Protein AF-A0A7J9F4J2-F1 (afdb_monomer)

Structure (mmCIF, N/CA/C/O backbone):
data_AF-A0A7J9F4J2-F1
#
_entry.id   AF-A0A7J9F4J2-F1
#
loop_
_atom_site.group_PDB
_atom_site.id
_atom_site.type_symbol
_atom_site.label_atom_id
_atom_site.label_alt_id
_atom_site.label_comp_id
_atom_site.label_asym_id
_atom_site.label_entity_id
_atom_site.label_seq_id
_atom_site.pdbx_PDB_ins_code
_atom_site.Cartn_x
_atom_site.Cartn_y
_atom_site.Cartn_z
_atom_site.occupancy
_atom_site.B_iso_or_equiv
_atom_site.auth_seq_id
_atom_site.auth_comp_id
_atom_site.auth_asym_id
_atom_site.auth_atom_id
_atom_site.pdbx_PDB_model_num
ATOM 1 N N . VAL A 1 1 ? 6.915 -13.832 1.283 1.00 66.94 1 VAL A N 1
ATOM 2 C CA . VAL A 1 1 ? 6.290 -12.509 1.520 1.00 66.94 1 VAL A CA 1
ATOM 3 C C . VAL A 1 1 ? 5.529 -12.583 2.839 1.00 66.94 1 VAL A C 1
ATOM 5 O O . VAL A 1 1 ? 4.769 -13.536 2.987 1.00 66.94 1 VAL A O 1
ATOM 8 N N . PRO A 1 2 ? 5.778 -11.688 3.812 1.00 86.31 2 PRO A N 1
ATOM 9 C CA . PRO A 1 2 ? 5.037 -11.633 5.077 1.00 86.31 2 PRO A CA 1
ATOM 10 C C . PRO A 1 2 ? 3.517 -11.558 4.871 1.00 86.31 2 PRO A C 1
ATOM 12 O O . PRO A 1 2 ? 3.051 -10.961 3.900 1.00 86.31 2 PRO A O 1
ATOM 15 N N . LYS A 1 3 ? 2.737 -12.142 5.791 1.00 90.81 3 LYS A N 1
ATOM 16 C CA . LYS A 1 3 ? 1.263 -12.185 5.710 1.00 90.81 3 LYS A CA 1
ATOM 17 C C . LYS A 1 3 ? 0.663 -10.780 5.616 1.00 90.81 3 LYS A C 1
ATOM 19 O O . LYS A 1 3 ? -0.276 -10.551 4.858 1.00 90.81 3 LYS A O 1
ATOM 24 N N . GLU A 1 4 ? 1.239 -9.845 6.358 1.00 92.00 4 GLU A N 1
ATOM 25 C CA . GLU A 1 4 ? 0.863 -8.436 6.379 1.00 92.00 4 GLU A CA 1
ATOM 26 C C . GLU A 1 4 ? 1.055 -7.773 5.015 1.00 92.00 4 GLU A C 1
ATOM 28 O O . GLU A 1 4 ? 0.213 -6.983 4.604 1.00 92.00 4 GLU A O 1
ATOM 33 N N . ASP A 1 5 ? 2.126 -8.110 4.293 1.00 94.12 5 ASP A N 1
ATOM 34 C CA . ASP A 1 5 ? 2.417 -7.505 2.992 1.00 94.12 5 ASP A CA 1
ATOM 35 C C . ASP A 1 5 ? 1.460 -8.032 1.914 1.00 94.12 5 ASP A C 1
ATOM 37 O O . ASP A 1 5 ? 0.993 -7.262 1.078 1.00 94.12 5 ASP A O 1
ATOM 41 N N . VAL A 1 6 ? 1.087 -9.318 1.974 1.00 95.31 6 VAL A N 1
ATOM 42 C CA . VAL A 1 6 ? 0.052 -9.893 1.093 1.00 95.31 6 VAL A CA 1
ATOM 43 C C . VAL A 1 6 ? -1.308 -9.231 1.339 1.00 95.31 6 VAL A C 1
ATOM 45 O O . VAL A 1 6 ? -1.994 -8.837 0.391 1.00 95.31 6 VAL A O 1
ATOM 48 N N . ALA A 1 7 ? -1.691 -9.067 2.609 1.00 95.75 7 ALA A N 1
ATOM 49 C CA . ALA A 1 7 ? -2.931 -8.388 2.979 1.00 95.75 7 ALA A CA 1
ATOM 50 C C . ALA A 1 7 ? -2.918 -6.909 2.560 1.00 95.75 7 ALA A C 1
ATOM 52 O O . ALA A 1 7 ? -3.911 -6.408 2.035 1.00 95.75 7 ALA A O 1
ATOM 53 N N . LEU A 1 8 ? -1.782 -6.224 2.727 1.00 95.88 8 LEU A N 1
ATOM 54 C CA . LEU A 1 8 ? -1.603 -4.828 2.335 1.00 95.88 8 LEU A CA 1
ATOM 55 C C . LEU A 1 8 ? -1.740 -4.644 0.820 1.00 95.88 8 LEU A C 1
ATOM 57 O O . LEU A 1 8 ? -2.469 -3.755 0.387 1.00 95.88 8 LEU A O 1
ATOM 61 N N . VAL A 1 9 ? -1.097 -5.492 0.010 1.00 96.00 9 VAL A N 1
ATOM 62 C CA . VAL A 1 9 ? -1.248 -5.456 -1.456 1.00 96.00 9 VAL A CA 1
ATOM 63 C C . VAL A 1 9 ? -2.706 -5.686 -1.854 1.00 96.00 9 VAL A C 1
ATOM 65 O O . VAL A 1 9 ? -3.229 -4.950 -2.687 1.00 96.00 9 VAL A O 1
ATOM 68 N N . SER A 1 1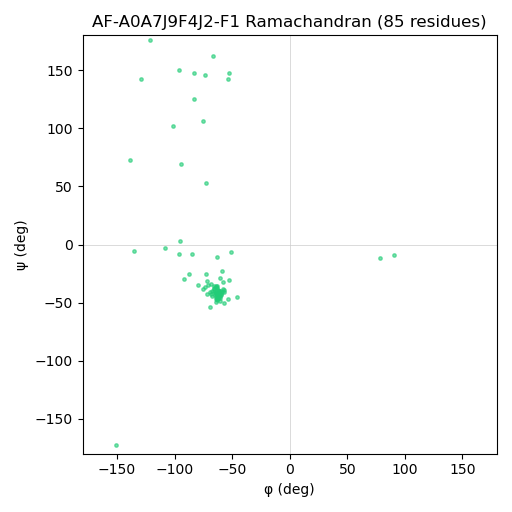0 ? -3.386 -6.640 -1.212 1.00 96.75 10 SER A N 1
ATOM 69 C CA . SER A 1 10 ? -4.806 -6.913 -1.470 1.00 96.75 10 SER A CA 1
ATOM 70 C C . SER A 1 10 ? -5.687 -5.693 -1.163 1.00 96.75 10 SER A C 1
ATOM 72 O O . SER A 1 10 ? -6.488 -5.293 -2.005 1.00 96.75 10 SER A O 1
ATOM 74 N N . CYS A 1 11 ? -5.475 -5.034 -0.017 1.00 96.56 11 CYS A N 1
ATOM 75 C CA . CYS A 1 11 ? -6.205 -3.815 0.353 1.00 96.56 11 CYS A CA 1
ATOM 76 C C . CYS A 1 11 ? -5.932 -2.653 -0.617 1.00 96.56 11 CYS A C 1
ATOM 78 O O . CYS A 1 11 ? -6.841 -1.890 -0.926 1.00 96.56 11 CYS A O 1
ATOM 80 N N . ILE A 1 12 ? -4.700 -2.510 -1.123 1.00 95.81 12 ILE A N 1
ATOM 81 C CA . ILE A 1 12 ? -4.348 -1.476 -2.114 1.00 95.81 12 ILE A CA 1
ATOM 82 C C . ILE A 1 12 ? -5.090 -1.700 -3.435 1.00 95.81 12 ILE A C 1
ATOM 84 O O . ILE A 1 12 ? -5.593 -0.740 -4.018 1.00 95.81 12 ILE A O 1
ATOM 88 N N . VAL A 1 13 ? -5.166 -2.950 -3.901 1.00 95.75 13 VAL A N 1
ATOM 89 C CA . VAL A 1 13 ? -5.904 -3.310 -5.122 1.00 95.75 13 VAL A CA 1
ATOM 90 C C . VAL A 1 13 ? -7.397 -3.041 -4.946 1.00 95.75 13 VAL A C 1
ATOM 92 O O . VAL A 1 13 ? -8.019 -2.432 -5.813 1.00 95.75 13 VAL A O 1
ATOM 95 N N .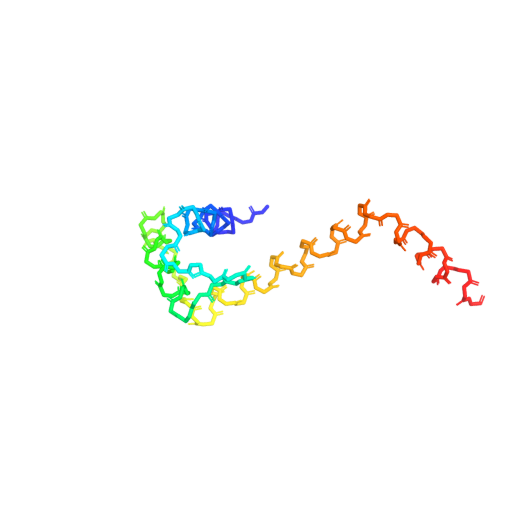 GLU A 1 14 ? -7.972 -3.434 -3.810 1.00 96.81 14 GLU A N 1
ATOM 96 C CA . GLU A 1 14 ? -9.378 -3.168 -3.506 1.00 96.81 14 GLU A CA 1
ATOM 97 C C . GLU A 1 14 ? -9.670 -1.661 -3.428 1.00 96.81 14 GLU A C 1
ATOM 99 O O . GLU A 1 14 ? -10.604 -1.184 -4.070 1.00 96.81 14 GLU A O 1
ATOM 104 N N . LEU A 1 15 ? -8.828 -0.888 -2.735 1.00 96.19 15 LEU A N 1
ATOM 105 C CA . LEU A 1 15 ? -8.959 0.567 -2.648 1.00 96.19 15 LEU A CA 1
ATOM 106 C C . LEU A 1 15 ? -8.908 1.236 -4.030 1.00 96.19 15 LEU A C 1
ATOM 108 O O . LEU A 1 15 ? -9.685 2.153 -4.302 1.00 96.19 15 LEU A O 1
ATOM 112 N N . TYR A 1 16 ? -8.019 0.762 -4.908 1.00 95.19 16 TYR A N 1
ATOM 113 C CA . TYR A 1 16 ? -7.932 1.236 -6.287 1.00 95.19 16 TYR A CA 1
ATOM 114 C C . TYR A 1 16 ? -9.211 0.945 -7.078 1.00 95.19 16 TYR A C 1
ATOM 116 O O . TYR A 1 16 ? -9.699 1.825 -7.785 1.00 95.19 16 TYR A O 1
ATOM 124 N N . ASN A 1 17 ? -9.783 -0.251 -6.921 1.00 95.31 17 ASN A N 1
ATOM 125 C CA . ASN A 1 17 ? -11.017 -0.650 -7.599 1.00 95.31 17 ASN A CA 1
ATOM 126 C C . ASN A 1 17 ? -12.246 0.126 -7.101 1.00 95.31 17 ASN A C 1
ATOM 128 O O . ASN A 1 17 ? -13.136 0.428 -7.891 1.00 95.31 17 ASN A O 1
ATOM 132 N N . ILE A 1 18 ? -12.291 0.481 -5.811 1.00 94.81 18 ILE A N 1
ATOM 133 C CA . ILE A 1 18 ? -13.338 1.347 -5.244 1.00 94.81 18 ILE A CA 1
ATOM 134 C C . ILE A 1 18 ? -13.277 2.753 -5.864 1.00 94.81 18 ILE A C 1
ATOM 136 O O . ILE A 1 18 ? -14.302 3.407 -6.052 1.00 94.81 18 ILE A O 1
ATOM 140 N N . GLY A 1 19 ? -12.074 3.250 -6.158 1.00 93.69 19 GLY A N 1
ATOM 141 C CA . GLY A 1 19 ? -11.862 4.488 -6.910 1.00 93.69 19 GLY A CA 1
ATOM 142 C C . GLY A 1 19 ? -12.044 5.794 -6.129 1.00 93.69 19 GLY A C 1
ATOM 143 O O . GLY A 1 19 ? -11.619 6.850 -6.596 1.00 93.69 19 GLY A O 1
ATOM 144 N N . THR A 1 20 ? -12.601 5.758 -4.916 1.00 93.25 20 THR A N 1
ATOM 145 C CA . THR A 1 20 ? -12.881 6.955 -4.092 1.00 93.25 20 THR A CA 1
ATOM 146 C C . THR A 1 20 ? -11.626 7.787 -3.804 1.00 93.25 20 THR A C 1
ATOM 148 O O . THR A 1 20 ? -11.656 9.025 -3.864 1.00 93.25 20 THR A O 1
ATOM 151 N N . TYR A 1 21 ? -10.500 7.110 -3.566 1.00 94.25 21 TYR A N 1
ATOM 152 C CA . TYR A 1 21 ? -9.202 7.723 -3.291 1.00 94.25 21 TYR A CA 1
ATOM 153 C C . TYR A 1 21 ? -8.309 7.863 -4.527 1.00 94.25 21 TYR A C 1
ATOM 155 O O . TYR A 1 21 ? -7.192 8.343 -4.377 1.00 94.25 21 TYR A O 1
ATOM 163 N N . ASN A 1 22 ? -8.747 7.503 -5.735 1.00 92.81 22 ASN A N 1
ATOM 164 C CA . ASN A 1 22 ? -7.888 7.592 -6.918 1.00 92.81 22 ASN A CA 1
ATOM 165 C C . ASN A 1 22 ? -7.701 9.046 -7.378 1.00 92.81 22 ASN A C 1
ATOM 167 O O . ASN A 1 22 ? -8.606 9.877 -7.295 1.00 92.81 22 ASN A O 1
ATOM 171 N N . THR A 1 23 ? -6.514 9.337 -7.893 1.00 91.75 23 THR A N 1
ATOM 172 C CA . THR A 1 23 ? -6.203 10.462 -8.781 1.00 91.75 23 THR A CA 1
ATOM 173 C C . THR A 1 23 ? -5.639 9.901 -10.086 1.00 91.75 23 THR A C 1
ATOM 175 O O . THR A 1 23 ? -5.408 8.696 -10.183 1.00 91.75 23 THR A O 1
ATOM 178 N N . ASP A 1 24 ? -5.361 10.758 -11.071 1.00 82.56 24 ASP A N 1
ATOM 179 C CA . ASP A 1 24 ? -4.885 10.334 -12.399 1.00 82.56 24 ASP A CA 1
ATOM 180 C C . ASP A 1 24 ? -3.657 9.410 -12.355 1.00 82.56 24 ASP A C 1
ATOM 182 O O . ASP A 1 24 ? -3.476 8.565 -13.226 1.00 82.56 24 ASP A O 1
ATOM 186 N N . THR A 1 25 ? -2.796 9.558 -11.341 1.00 79.81 25 THR A N 1
ATOM 187 C CA . THR A 1 25 ? -1.544 8.787 -11.232 1.00 79.81 25 THR A CA 1
ATOM 188 C C . THR A 1 25 ? -1.256 8.229 -9.837 1.00 79.81 25 THR A C 1
ATOM 190 O O . THR A 1 25 ? -0.252 7.536 -9.654 1.00 79.81 25 THR A O 1
ATOM 193 N N . ARG A 1 26 ? -2.060 8.561 -8.815 1.00 88.44 26 ARG A N 1
ATOM 194 C CA . ARG A 1 26 ? -1.779 8.253 -7.399 1.00 88.44 26 ARG A CA 1
ATOM 195 C C . ARG A 1 26 ? -3.069 8.086 -6.593 1.00 88.44 26 ARG A C 1
ATOM 197 O O . ARG A 1 26 ? -4.167 8.089 -7.132 1.00 88.44 26 ARG A O 1
ATOM 204 N N . PHE A 1 27 ? -2.918 7.966 -5.278 1.00 93.25 27 PHE A N 1
ATOM 205 C CA . PHE A 1 27 ? -4.014 8.132 -4.335 1.00 93.25 27 PHE A CA 1
ATOM 206 C C . PHE A 1 27 ? -4.052 9.557 -3.763 1.00 93.25 27 PHE A C 1
ATOM 208 O O . PHE A 1 27 ? -3.015 10.211 -3.617 1.00 93.25 27 PHE A O 1
ATOM 215 N N . LYS A 1 28 ? -5.253 10.019 -3.410 1.00 94.75 28 LYS A N 1
ATOM 216 C CA . LYS A 1 28 ? -5.534 11.261 -2.680 1.00 94.75 28 LYS A CA 1
ATOM 217 C C . LYS A 1 28 ? -5.002 11.186 -1.247 1.00 94.75 28 LYS A C 1
ATOM 219 O O . LYS A 1 28 ? -4.769 10.109 -0.696 1.00 94.75 28 LYS A O 1
ATOM 224 N N . THR A 1 29 ? -4.866 12.347 -0.610 1.00 93.38 29 THR A N 1
ATOM 225 C CA . THR A 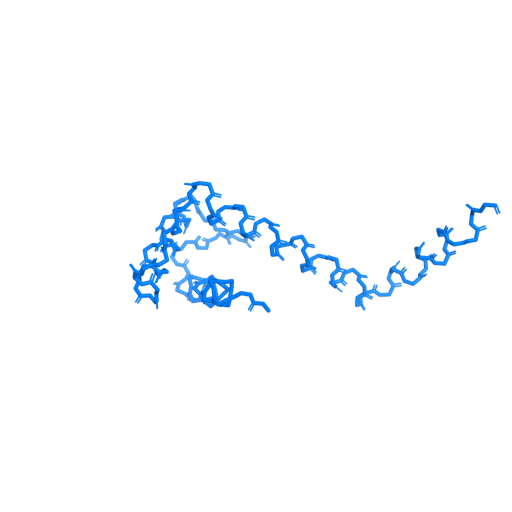1 29 ? -4.549 12.443 0.820 1.00 93.38 29 THR A CA 1
ATOM 226 C C . THR A 1 29 ? -5.542 11.633 1.658 1.00 93.38 29 THR A C 1
ATOM 228 O O . THR A 1 29 ? -6.730 11.578 1.355 1.00 93.38 29 THR A O 1
ATOM 231 N N . GLY A 1 30 ? -5.044 10.991 2.717 1.00 94.12 30 GLY A N 1
ATOM 232 C CA . GLY A 1 30 ? -5.856 10.175 3.624 1.00 94.12 30 GLY A CA 1
ATOM 233 C C . GLY A 1 30 ? -5.964 8.696 3.243 1.00 94.12 30 GLY A C 1
ATOM 234 O O . GLY A 1 30 ? -6.398 7.913 4.081 1.00 94.12 30 GLY A O 1
ATOM 235 N N . TYR A 1 31 ? -5.497 8.281 2.057 1.00 96.25 31 TYR A N 1
ATOM 236 C CA . TYR A 1 31 ? -5.566 6.873 1.631 1.00 96.25 31 TYR A CA 1
ATOM 237 C C . TYR A 1 31 ? -4.855 5.905 2.593 1.00 96.25 31 TYR A C 1
ATOM 239 O O . TYR A 1 31 ? -5.306 4.782 2.769 1.00 96.25 31 TYR A O 1
ATOM 247 N N . LEU A 1 32 ? -3.774 6.338 3.257 1.00 96.50 32 LEU A N 1
ATOM 248 C CA . LEU A 1 32 ? -3.068 5.513 4.247 1.00 96.50 32 LEU A CA 1
ATOM 249 C C . LEU A 1 32 ? -3.939 5.179 5.464 1.00 96.50 32 LEU A C 1
ATOM 251 O O . LEU A 1 32 ? -3.853 4.066 5.969 1.00 96.50 32 LEU A O 1
ATOM 255 N N . ASN A 1 33 ? -4.780 6.116 5.911 1.00 96.50 33 ASN A N 1
ATOM 256 C CA . ASN A 1 33 ? -5.691 5.885 7.035 1.00 96.50 33 ASN A CA 1
ATOM 257 C C . ASN A 1 33 ? -6.811 4.920 6.633 1.00 96.50 33 ASN A C 1
ATOM 259 O O . ASN A 1 33 ? -7.247 4.102 7.435 1.00 96.50 33 ASN A O 1
ATOM 263 N N . GLU A 1 34 ? -7.258 4.991 5.378 1.00 96.56 34 GLU A N 1
ATOM 264 C CA . GLU A 1 34 ? -8.239 4.039 4.863 1.00 96.56 34 GLU A CA 1
ATOM 265 C C . GLU A 1 34 ? -7.637 2.638 4.705 1.00 96.56 34 GLU A C 1
ATOM 267 O O . GLU A 1 34 ? -8.263 1.657 5.096 1.00 96.56 34 GLU A O 1
ATOM 272 N N . LEU A 1 35 ? -6.392 2.535 4.228 1.00 96.19 35 LEU A N 1
ATOM 273 C CA . LEU A 1 35 ? -5.667 1.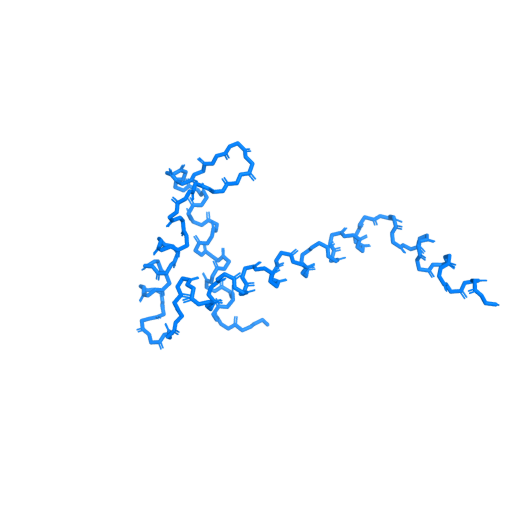263 4.196 1.00 96.19 35 LEU A CA 1
ATOM 274 C C . LEU A 1 35 ? -5.464 0.677 5.596 1.00 96.19 35 LEU A C 1
ATOM 276 O O . LEU A 1 35 ? -5.610 -0.530 5.754 1.00 96.19 35 LEU A O 1
ATOM 280 N N . GLU A 1 36 ? -5.165 1.503 6.604 1.00 96.50 36 GLU A N 1
ATOM 281 C CA . GLU A 1 36 ? -5.127 1.070 8.009 1.00 96.50 36 GLU A CA 1
ATOM 282 C C . GLU A 1 36 ? -6.476 0.476 8.428 1.00 96.50 36 GLU A C 1
ATOM 284 O O . GLU A 1 36 ? -6.521 -0.666 8.877 1.00 96.50 36 GLU A O 1
ATOM 289 N N . ARG A 1 37 ? -7.585 1.182 8.177 1.00 95.88 37 ARG A N 1
ATOM 290 C CA . ARG A 1 37 ? -8.941 0.705 8.497 1.00 95.88 37 ARG A CA 1
ATOM 291 C C . ARG A 1 37 ? -9.299 -0.603 7.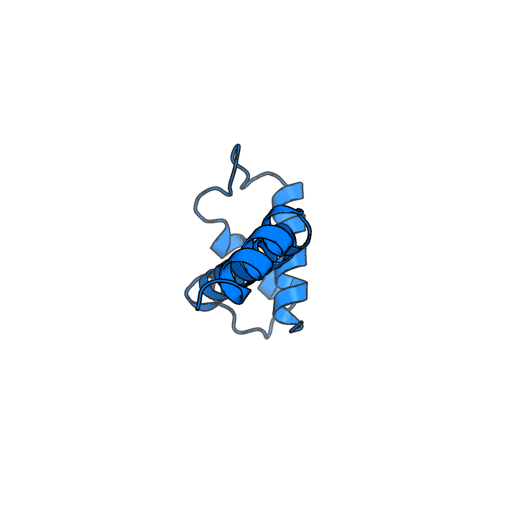785 1.00 95.88 37 ARG A C 1
ATOM 293 O O . ARG A 1 37 ? -9.966 -1.459 8.365 1.00 95.88 37 ARG A O 1
ATOM 300 N N . MET A 1 38 ? -8.917 -0.757 6.517 1.00 96.25 38 MET A N 1
ATOM 301 C CA . MET A 1 38 ? -9.138 -1.992 5.755 1.00 96.25 38 MET A CA 1
ATOM 302 C C . MET A 1 38 ? -8.299 -3.140 6.323 1.00 96.25 38 MET A C 1
ATOM 304 O O . MET A 1 38 ? -8.819 -4.235 6.539 1.00 96.25 38 MET A O 1
ATOM 308 N N . LEU A 1 39 ? -7.031 -2.881 6.643 1.00 95.12 39 LEU A N 1
ATOM 309 C CA . LEU A 1 39 ? -6.141 -3.872 7.236 1.00 95.12 39 LEU A CA 1
ATOM 310 C C . LEU A 1 39 ? -6.575 -4.300 8.633 1.00 95.12 39 LEU A C 1
ATOM 312 O O . LEU A 1 39 ? -6.495 -5.486 8.921 1.00 95.12 39 LEU A O 1
ATOM 316 N N . GLU A 1 40 ? -7.085 -3.399 9.471 1.00 94.94 40 GLU A N 1
ATOM 317 C CA . GLU A 1 40 ? -7.636 -3.751 10.787 1.00 94.94 40 GLU A CA 1
ATOM 318 C C . GLU A 1 40 ? -8.826 -4.723 10.671 1.00 94.94 40 GLU A C 1
ATOM 320 O O . GLU A 1 40 ? -9.029 -5.555 11.550 1.00 94.94 40 GLU A O 1
ATOM 325 N N . LYS A 1 41 ? -9.587 -4.701 9.569 1.00 94.62 41 LYS A N 1
ATOM 326 C CA . LYS A 1 41 ? -10.659 -5.689 9.331 1.00 94.62 41 LYS A CA 1
ATOM 327 C C . LYS A 1 41 ? -10.119 -7.055 8.911 1.00 94.62 41 LYS A C 1
ATOM 329 O O . LYS A 1 41 ? -10.671 -8.076 9.309 1.00 94.62 41 LYS A O 1
ATOM 334 N N . VAL A 1 42 ? -9.065 -7.077 8.094 1.00 94.06 42 VAL A N 1
ATOM 335 C CA . VAL A 1 42 ? -8.457 -8.319 7.582 1.00 94.06 42 VAL A CA 1
ATOM 336 C C . VAL A 1 42 ? -7.539 -8.961 8.630 1.00 94.06 42 VAL A C 1
ATOM 338 O O . VAL A 1 42 ? -7.451 -10.184 8.728 1.00 94.06 42 VAL A O 1
ATOM 341 N N . LEU A 1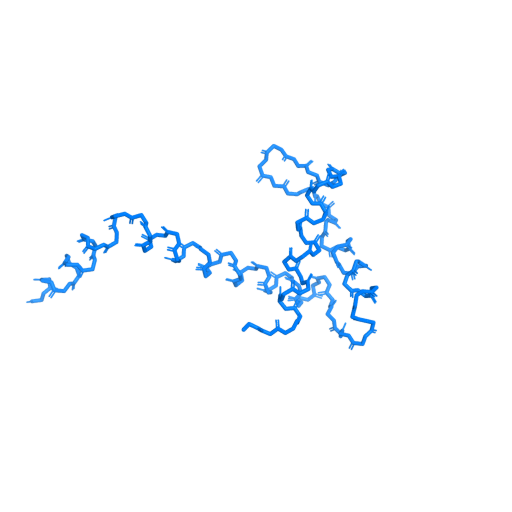 43 ? -6.852 -8.137 9.421 1.00 93.12 43 LEU A N 1
ATOM 342 C CA . LEU A 1 43 ? -5.848 -8.495 10.418 1.00 93.12 43 LEU A CA 1
ATOM 343 C C . LEU A 1 43 ? -6.028 -7.634 11.689 1.00 93.12 43 LEU A C 1
ATOM 345 O O . LEU A 1 43 ? -5.189 -6.781 11.975 1.00 93.12 43 LEU A O 1
ATOM 349 N N . PRO A 1 44 ? -7.066 -7.882 12.508 1.00 87.19 44 PRO A N 1
ATOM 350 C CA . PRO A 1 44 ? -7.404 -7.055 13.679 1.00 87.19 44 PRO A CA 1
ATOM 351 C C . PRO A 1 44 ? -6.339 -7.011 14.784 1.00 87.19 44 PRO A C 1
ATOM 353 O O . PRO A 1 44 ? -6.422 -6.195 15.698 1.00 87.19 44 PRO A O 1
ATOM 356 N N . HIS A 1 45 ? -5.324 -7.873 14.715 1.00 86.88 45 HIS A N 1
ATOM 357 C CA . HIS A 1 45 ? -4.210 -7.911 15.667 1.00 86.88 45 HIS A CA 1
ATOM 358 C C . HIS A 1 45 ? -2.891 -7.403 15.076 1.00 86.88 45 HIS A C 1
ATOM 360 O O . HIS A 1 45 ? -1.887 -7.339 15.784 1.00 86.88 45 HIS A O 1
ATOM 366 N N . ALA A 1 46 ? -2.870 -7.050 13.787 1.00 80.31 46 ALA A N 1
ATOM 367 C CA . ALA A 1 46 ? -1.701 -6.444 13.177 1.00 80.31 46 ALA A CA 1
ATOM 368 C C . ALA A 1 46 ? -1.629 -4.989 13.651 1.00 80.31 46 ALA A C 1
ATOM 370 O O . ALA A 1 46 ? -2.415 -4.146 13.232 1.00 80.31 46 ALA A O 1
ATOM 371 N N . THR A 1 47 ? -0.691 -4.688 14.547 1.00 86.62 47 THR A N 1
ATOM 372 C CA . THR A 1 47 ? -0.437 -3.344 15.092 1.00 86.62 47 THR A CA 1
ATOM 373 C C . THR A 1 47 ? 0.230 -2.430 14.051 1.00 86.62 47 THR A C 1
ATOM 375 O O . THR A 1 47 ? 1.293 -1.851 14.273 1.00 86.62 47 THR A O 1
ATOM 378 N N . LEU A 1 48 ? -0.376 -2.322 12.867 1.00 90.31 48 LEU A N 1
ATOM 379 C CA . LEU A 1 48 ? 0.132 -1.581 11.720 1.00 90.31 48 LEU A CA 1
ATOM 380 C C . LEU A 1 48 ? -0.578 -0.237 11.603 1.00 90.31 48 LEU A C 1
ATOM 382 O O . LEU A 1 48 ? -1.685 -0.151 11.085 1.00 90.31 48 LEU A O 1
ATOM 386 N N . LYS A 1 49 ? 0.096 0.825 12.041 1.00 94.56 49 LYS A N 1
ATOM 387 C CA . LYS A 1 49 ? -0.399 2.194 11.889 1.00 94.56 49 LYS A CA 1
ATOM 388 C C . LYS A 1 49 ? -0.071 2.768 10.516 1.00 94.56 49 LYS A C 1
ATOM 390 O O . LYS A 1 49 ? 0.989 2.472 9.952 1.00 94.56 49 LYS A O 1
ATOM 395 N N . ALA A 1 50 ? -0.949 3.631 9.998 1.00 94.81 50 ALA A N 1
ATOM 396 C CA . ALA A 1 50 ? -0.778 4.354 8.737 1.00 94.81 50 ALA A CA 1
ATOM 397 C C . ALA A 1 50 ? 0.624 4.960 8.630 1.00 94.81 50 ALA A C 1
ATOM 399 O O . ALA A 1 50 ? 1.319 4.794 7.622 1.00 94.81 50 ALA A O 1
ATOM 400 N N . LYS A 1 51 ? 1.072 5.585 9.723 1.00 93.69 51 LYS A N 1
ATOM 401 C CA . LYS A 1 51 ? 2.451 6.020 9.917 1.00 93.69 51 LYS A CA 1
ATOM 402 C C . LYS A 1 51 ? 2.990 5.527 11.263 1.00 93.69 51 LYS A C 1
ATOM 404 O O . LYS A 1 51 ? 2.252 5.556 12.243 1.00 93.69 51 LYS A O 1
ATOM 409 N N . PRO A 1 52 ? 4.270 5.123 11.333 1.00 94.31 52 PRO A N 1
ATOM 410 C CA . PRO A 1 52 ? 5.219 4.997 10.220 1.00 94.31 52 PRO A CA 1
ATOM 411 C C . PRO A 1 52 ? 5.123 3.647 9.475 1.00 94.31 52 PRO A C 1
ATOM 413 O O . PRO A 1 52 ? 5.785 3.462 8.453 1.00 94.31 52 PRO A O 1
ATOM 416 N N . ASN A 1 53 ? 4.342 2.683 9.981 1.00 94.12 53 ASN A N 1
ATOM 417 C CA . ASN A 1 53 ? 4.459 1.276 9.585 1.00 94.12 53 ASN A CA 1
ATOM 418 C C . ASN A 1 53 ? 4.002 1.011 8.144 1.00 94.12 53 ASN A C 1
ATOM 420 O O . ASN A 1 53 ? 4.769 0.444 7.363 1.00 94.12 53 ASN A O 1
ATOM 424 N N . LEU A 1 54 ? 2.778 1.414 7.787 1.00 94.88 54 LEU A N 1
ATOM 425 C CA . LEU A 1 54 ? 2.240 1.172 6.443 1.00 94.88 54 LEU A CA 1
ATOM 426 C C . LEU A 1 54 ? 2.975 1.994 5.388 1.00 94.88 54 LEU A C 1
ATOM 428 O O . LEU A 1 54 ? 3.338 1.461 4.342 1.00 94.88 54 LEU A O 1
ATOM 432 N N . GLU A 1 55 ? 3.266 3.262 5.682 1.00 95.25 55 GLU A N 1
ATOM 433 C CA . GLU A 1 55 ? 4.054 4.124 4.796 1.00 95.25 55 GLU A CA 1
ATOM 434 C C . GLU A 1 55 ? 5.406 3.489 4.427 1.00 95.25 55 GLU A C 1
ATOM 436 O O . GLU A 1 55 ? 5.762 3.429 3.246 1.00 95.25 55 GLU A O 1
ATOM 441 N N . SER A 1 56 ? 6.132 2.960 5.417 1.00 96.56 56 SER A N 1
ATOM 442 C CA . SER A 1 56 ? 7.413 2.284 5.195 1.00 96.56 56 SER A CA 1
ATOM 44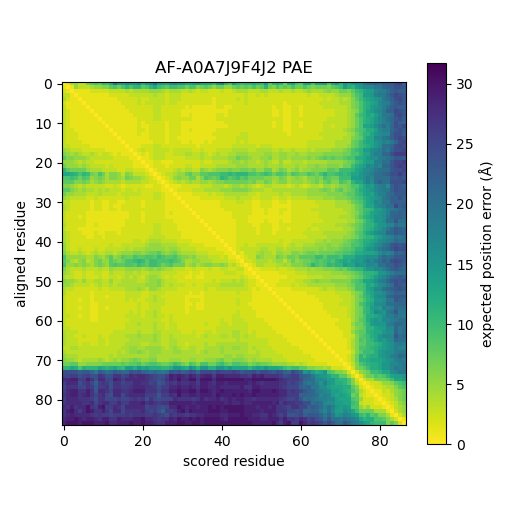3 C C . SER A 1 56 ? 7.260 1.010 4.355 1.00 96.56 56 SER A C 1
ATOM 445 O O . SER A 1 56 ? 7.972 0.836 3.365 1.00 96.56 56 SER A O 1
ATOM 447 N N . ARG A 1 57 ? 6.279 0.152 4.673 1.00 95.38 57 ARG A N 1
ATOM 448 C CA . ARG A 1 57 ? 6.027 -1.094 3.923 1.00 95.38 57 ARG A CA 1
ATOM 449 C C . ARG A 1 57 ? 5.674 -0.831 2.460 1.00 95.38 57 ARG A C 1
ATOM 451 O O . ARG A 1 57 ? 6.258 -1.446 1.573 1.00 95.38 57 ARG A O 1
ATOM 458 N N . ILE A 1 58 ? 4.789 0.131 2.189 1.00 94.56 58 ILE A N 1
ATOM 459 C CA . ILE A 1 58 ? 4.424 0.521 0.816 1.00 94.56 58 ILE A CA 1
ATOM 460 C C . ILE A 1 58 ? 5.648 1.040 0.058 1.00 94.56 58 ILE A C 1
ATOM 462 O O . ILE A 1 58 ? 5.819 0.735 -1.124 1.00 94.56 58 ILE A O 1
ATOM 466 N N . ARG A 1 59 ? 6.512 1.825 0.715 1.00 95.19 59 ARG A N 1
ATOM 467 C CA . ARG A 1 59 ? 7.747 2.327 0.103 1.00 95.19 59 ARG A CA 1
ATOM 468 C C . ARG A 1 59 ? 8.679 1.181 -0.296 1.00 95.19 59 ARG A C 1
ATOM 470 O O . ARG A 1 59 ? 9.210 1.216 -1.405 1.00 95.19 59 ARG A O 1
ATOM 477 N N . THR A 1 60 ? 8.851 0.184 0.569 1.00 95.94 60 THR A N 1
ATOM 478 C CA . THR A 1 60 ? 9.662 -1.006 0.274 1.00 95.94 60 THR A CA 1
ATOM 479 C C . THR A 1 60 ? 9.065 -1.812 -0.878 1.00 95.94 60 THR A C 1
ATOM 481 O O . THR A 1 60 ? 9.756 -2.035 -1.864 1.00 95.94 6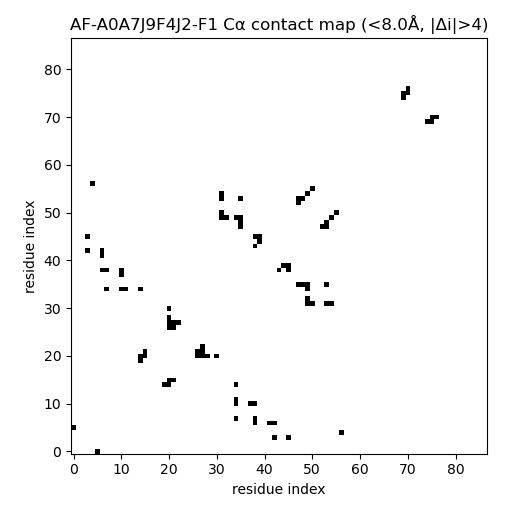0 THR A O 1
ATOM 484 N N . LEU A 1 61 ? 7.763 -2.122 -0.839 1.00 94.44 61 LEU A N 1
ATOM 485 C CA . LEU A 1 61 ? 7.080 -2.866 -1.907 1.00 94.44 61 LEU A CA 1
ATOM 486 C C . LEU A 1 61 ? 7.200 -2.181 -3.275 1.00 94.44 61 LEU A C 1
ATOM 488 O O . LEU A 1 61 ? 7.447 -2.839 -4.283 1.00 94.44 61 LEU A O 1
ATOM 492 N N . LYS A 1 62 ? 7.073 -0.848 -3.322 1.00 92.00 62 LYS A N 1
ATOM 493 C CA . LYS A 1 62 ? 7.283 -0.079 -4.558 1.00 92.00 62 LYS A CA 1
ATOM 494 C C . LYS A 1 62 ? 8.714 -0.200 -5.071 1.00 92.00 62 LYS A C 1
ATOM 496 O O . LYS A 1 62 ? 8.903 -0.354 -6.271 1.00 92.00 62 LYS A O 1
ATOM 501 N N . ARG A 1 63 ? 9.707 -0.127 -4.179 1.00 94.88 63 ARG A N 1
ATOM 502 C CA . ARG A 1 63 ? 11.124 -0.252 -4.543 1.00 94.88 63 ARG A CA 1
ATOM 503 C C . ARG A 1 63 ? 11.428 -1.631 -5.119 1.00 94.88 63 ARG A C 1
ATOM 505 O O . ARG A 1 63 ? 12.044 -1.712 -6.176 1.00 94.88 63 ARG A O 1
ATOM 512 N N . ASP A 1 64 ? 10.966 -2.681 -4.450 1.00 93.00 64 ASP A N 1
ATOM 513 C CA . ASP A 1 64 ? 11.186 -4.062 -4.877 1.00 93.00 64 ASP A CA 1
ATOM 514 C C . ASP A 1 64 ? 10.505 -4.331 -6.224 1.00 93.00 64 ASP A C 1
ATOM 516 O O . ASP A 1 64 ? 11.115 -4.915 -7.119 1.00 93.00 64 ASP A O 1
ATOM 520 N N . TRP A 1 65 ? 9.282 -3.821 -6.418 1.00 90.94 65 TRP A N 1
ATOM 521 C CA . TRP A 1 65 ? 8.600 -3.890 -7.709 1.00 90.94 65 TRP A CA 1
ATOM 522 C C . TRP A 1 65 ? 9.376 -3.179 -8.818 1.00 90.94 65 TRP A C 1
ATOM 524 O O . TRP A 1 65 ? 9.520 -3.739 -9.899 1.00 90.94 65 TRP A O 1
ATOM 534 N N . THR A 1 66 ? 9.906 -1.976 -8.567 1.00 89.62 66 THR A N 1
ATOM 535 C CA . THR A 1 66 ? 10.734 -1.262 -9.551 1.00 89.62 66 THR A CA 1
ATOM 536 C C . THR A 1 66 ? 11.966 -2.074 -9.938 1.00 89.62 66 THR A C 1
ATOM 538 O O . THR A 1 66 ? 12.236 -2.199 -11.124 1.00 89.62 66 THR A O 1
ATOM 541 N N . ILE A 1 67 ? 12.657 -2.695 -8.977 1.00 90.19 67 ILE A N 1
ATOM 542 C CA . ILE A 1 67 ? 13.818 -3.553 -9.262 1.00 90.19 67 ILE A CA 1
ATOM 543 C C . ILE A 1 67 ? 13.415 -4.735 -10.152 1.00 90.19 67 ILE A C 1
ATOM 545 O O . ILE A 1 67 ? 14.059 -4.986 -11.166 1.00 90.19 67 ILE A O 1
ATOM 549 N N . ILE A 1 68 ? 12.338 -5.445 -9.804 1.00 88.81 68 ILE A N 1
ATOM 550 C CA . ILE A 1 68 ? 11.847 -6.587 -10.590 1.00 88.81 68 ILE A CA 1
ATOM 551 C C . ILE A 1 68 ? 11.430 -6.136 -11.994 1.00 88.81 68 ILE A C 1
ATOM 553 O O . ILE A 1 68 ? 11.802 -6.764 -12.981 1.00 88.81 68 ILE A O 1
ATOM 557 N N . TYR A 1 69 ? 10.687 -5.036 -12.097 1.00 86.62 69 TYR A N 1
ATOM 558 C CA . TYR A 1 69 ? 10.254 -4.468 -13.369 1.00 86.62 69 TYR A CA 1
ATOM 559 C C . TYR A 1 69 ? 11.446 -4.058 -14.240 1.00 86.62 69 TYR A C 1
ATOM 561 O O . TYR A 1 69 ? 11.459 -4.338 -15.437 1.00 86.62 69 TYR A O 1
ATOM 569 N N . ASP A 1 70 ? 12.473 -3.448 -13.652 1.00 87.69 70 ASP A N 1
ATOM 570 C CA . ASP A 1 70 ? 13.706 -3.097 -14.350 1.00 87.69 70 ASP A CA 1
ATOM 571 C C . ASP A 1 70 ? 14.473 -4.343 -14.796 1.00 87.69 70 ASP A C 1
ATOM 573 O O . ASP A 1 70 ? 15.053 -4.329 -15.874 1.00 87.69 70 ASP A O 1
ATOM 577 N N . MET A 1 71 ? 14.475 -5.431 -14.020 1.00 87.38 71 MET A N 1
ATOM 578 C CA . MET A 1 71 ? 15.087 -6.703 -14.429 1.00 87.38 71 MET A CA 1
ATOM 579 C C . MET A 1 71 ? 14.344 -7.362 -15.593 1.00 87.38 71 MET A C 1
ATOM 581 O O . MET A 1 71 ? 14.982 -7.918 -16.484 1.00 87.38 71 MET A O 1
ATOM 585 N N . LEU A 1 72 ? 13.009 -7.314 -15.576 1.00 85.69 72 LEU A N 1
ATOM 586 C CA . LEU A 1 72 ? 12.157 -7.893 -16.617 1.00 85.69 72 LEU A CA 1
ATOM 587 C C . LEU A 1 72 ? 12.212 -7.096 -17.923 1.00 85.69 72 LEU A C 1
ATOM 589 O O . LEU A 1 72 ? 12.100 -7.671 -19.001 1.00 85.69 72 LEU A O 1
ATOM 593 N N . ASN A 1 73 ? 12.404 -5.781 -17.838 1.00 82.19 73 ASN A N 1
ATOM 594 C CA . ASN A 1 73 ? 12.636 -4.953 -19.009 1.00 82.19 73 ASN A CA 1
ATOM 595 C C . ASN A 1 73 ? 14.120 -5.012 -19.389 1.00 82.19 73 ASN A C 1
ATOM 597 O O . ASN A 1 73 ? 14.989 -4.694 -18.588 1.00 82.19 73 ASN A O 1
ATOM 601 N N . GLU A 1 74 ? 14.433 -5.364 -20.638 1.00 61.34 74 GLU A N 1
ATOM 602 C CA . GLU A 1 74 ? 15.783 -5.659 -21.171 1.00 61.34 74 GLU A CA 1
ATOM 603 C C . GLU A 1 74 ? 16.892 -4.610 -20.906 1.00 61.34 74 GLU A C 1
ATOM 605 O O . GLU A 1 74 ? 18.072 -4.853 -21.169 1.00 61.34 74 GLU A O 1
ATOM 610 N N . LYS A 1 75 ? 16.559 -3.446 -20.336 1.00 58.69 75 LYS A N 1
ATOM 611 C CA . LYS A 1 75 ? 17.507 -2.400 -19.931 1.00 58.69 75 LYS A CA 1
ATOM 612 C C . LYS A 1 75 ? 18.551 -2.880 -18.911 1.00 58.69 75 LYS A C 1
ATOM 614 O O . LYS A 1 75 ? 19.635 -2.298 -18.859 1.00 58.69 75 LYS A O 1
ATOM 619 N N . THR A 1 76 ? 18.279 -3.940 -18.147 1.00 57.75 76 THR A N 1
ATOM 620 C CA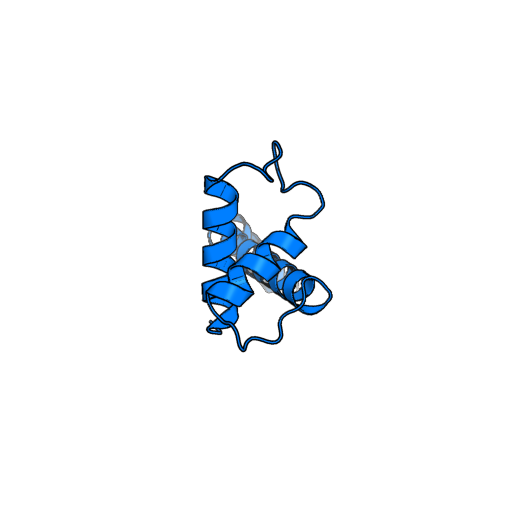 . THR A 1 76 ? 19.152 -4.343 -17.030 1.00 57.75 76 THR A CA 1
ATOM 621 C C . THR A 1 76 ? 20.236 -5.357 -17.394 1.00 57.75 76 THR A C 1
ATOM 623 O O . THR A 1 76 ? 21.326 -5.255 -16.837 1.00 57.75 76 THR A O 1
ATOM 626 N N . ILE A 1 77 ? 20.055 -6.256 -18.373 1.00 57.62 77 ILE A N 1
ATOM 627 C CA . ILE A 1 77 ? 21.177 -7.121 -18.808 1.00 57.62 77 ILE A CA 1
ATOM 628 C C . ILE A 1 77 ? 22.301 -6.258 -19.393 1.00 57.62 77 ILE A C 1
ATOM 630 O O . ILE A 1 77 ? 23.460 -6.421 -19.022 1.00 57.62 77 ILE A O 1
ATOM 634 N N . ALA A 1 78 ? 21.970 -5.260 -20.217 1.00 57.28 78 ALA A N 1
ATOM 635 C CA . ALA A 1 78 ? 22.960 -4.325 -20.750 1.00 57.28 78 ALA A CA 1
ATOM 636 C C . ALA A 1 78 ? 23.645 -3.483 -19.651 1.00 57.28 78 ALA A C 1
ATOM 638 O O . ALA A 1 78 ? 24.842 -3.208 -19.747 1.00 57.28 78 ALA A O 1
ATOM 639 N N . ALA A 1 79 ? 22.919 -3.090 -18.595 1.00 58.84 79 ALA A N 1
ATOM 640 C CA . ALA A 1 79 ? 23.477 -2.345 -17.464 1.00 58.84 79 ALA A CA 1
ATOM 641 C C . ALA A 1 79 ? 24.379 -3.215 -16.570 1.00 58.84 79 ALA A C 1
ATOM 643 O O . ALA A 1 79 ? 25.475 -2.786 -16.220 1.00 58.84 79 ALA A O 1
ATOM 644 N N . LEU A 1 80 ? 23.975 -4.452 -16.270 1.00 59.47 80 LEU A N 1
ATOM 645 C CA . LEU A 1 80 ? 24.777 -5.420 -15.515 1.00 59.47 80 LEU A CA 1
ATOM 646 C C . LEU A 1 80 ? 26.036 -5.834 -16.287 1.00 59.47 80 LEU A C 1
ATOM 648 O O . LEU A 1 80 ? 27.112 -5.906 -15.698 1.00 59.47 80 LEU A O 1
ATOM 652 N N . VAL A 1 81 ? 25.939 -6.025 -17.607 1.00 59.62 81 VAL A N 1
ATOM 653 C CA . VAL A 1 81 ? 27.095 -6.293 -18.478 1.00 59.62 81 VAL A CA 1
ATOM 654 C C . VAL A 1 81 ? 28.045 -5.085 -18.514 1.00 59.62 81 VAL A C 1
ATOM 656 O O . VAL A 1 81 ? 29.251 -5.262 -18.367 1.00 59.62 81 VAL A O 1
ATOM 659 N N . ARG A 1 82 ? 27.536 -3.845 -18.591 1.00 58.34 82 ARG A N 1
ATOM 660 C CA . ARG A 1 82 ? 28.370 -2.625 -18.489 1.00 58.34 82 ARG A CA 1
ATOM 661 C C . ARG A 1 82 ? 29.020 -2.439 -17.116 1.00 58.34 82 ARG A C 1
ATOM 663 O O . ARG A 1 82 ? 30.160 -1.997 -17.055 1.00 58.34 82 ARG A O 1
ATOM 670 N N . MET A 1 83 ? 28.329 -2.785 -16.030 1.00 61.78 83 MET A N 1
ATOM 671 C CA . MET A 1 83 ? 28.879 -2.730 -14.669 1.00 61.78 83 MET A CA 1
ATOM 672 C C . MET A 1 83 ? 29.903 -3.844 -14.397 1.00 61.78 83 MET A C 1
ATOM 674 O O . MET A 1 83 ? 30.776 -3.667 -13.554 1.00 61.78 83 MET A O 1
ATOM 678 N N . SER A 1 84 ? 29.821 -4.969 -15.113 1.00 63.59 84 SER A N 1
ATOM 679 C CA . SER A 1 84 ? 30.736 -6.110 -14.953 1.00 63.59 84 SER A CA 1
ATOM 680 C C . SER A 1 84 ? 32.007 -5.998 -15.803 1.00 63.59 84 SER A C 1
ATOM 682 O O . SER A 1 84 ? 33.023 -6.580 -15.439 1.00 63.59 84 SER A O 1
ATOM 684 N N . ILE A 1 85 ? 31.969 -5.251 -16.914 1.00 58.50 85 ILE A N 1
ATOM 685 C CA . ILE A 1 85 ? 33.108 -5.079 -17.841 1.00 58.50 85 ILE A CA 1
ATOM 686 C C . ILE A 1 85 ? 33.911 -3.792 -17.541 1.00 58.50 85 ILE A C 1
ATOM 688 O O . ILE A 1 85 ? 34.992 -3.584 -18.077 1.00 58.50 85 ILE A O 1
ATOM 692 N N . GLY A 1 86 ? 33.420 -2.930 -16.645 1.00 56.84 86 GLY A N 1
ATOM 693 C CA . GLY A 1 86 ? 34.110 -1.715 -16.208 1.00 56.84 86 GLY A CA 1
ATOM 694 C C . GLY A 1 86 ? 34.924 -1.894 -14.925 1.00 56.84 86 GLY A C 1
ATOM 695 O O . GLY A 1 86 ? 34.545 -1.329 -13.901 1.00 56.84 86 GLY A O 1
ATOM 696 N N . ARG A 1 87 ? 36.024 -2.650 -14.980 1.00 47.50 87 ARG A N 1
ATOM 697 C CA . ARG A 1 87 ? 37.203 -2.501 -14.106 1.00 47.50 87 ARG A CA 1
ATOM 698 C C . ARG A 1 87 ? 38.461 -2.882 -14.869 1.00 47.50 87 ARG A C 1
ATOM 700 O O . ARG A 1 87 ? 38.435 -3.954 -15.506 1.00 47.50 87 ARG A O 1
#

Mean predicted aligned error: 7.96 Å

Organism: NCBI:txid34281

Foldseek 3Di:
DDPLLVQLVVLVVVVVVVVPQDDPVDGHPPVLVVSVVSSCVVPVPPPAHSPPRSVVSVVVVVVVVVVVVCVVPPVVVVVVVVVVPPD

pLDDT: mean 86.92, std 13.41, range [47.5, 96.81]

Sequence (87 aa):
VPKEDVALVSCIVELYNIGTYNTDTRFKTGYLNELERMLEKVLPHATLKAKPNLESRIRTLKRDWTIIYDMLNEKTIAALVRMSIGR

Secondary structure (DSSP, 8-state):
--HHHHHHHHHHHHHHHH-TTB-SSSBPTTHHHHHHHHHHHH-TT----IIIIIHHHHHHHHHHHHHHHHHHSTHHHHHHHHHHH--

Solvent-accessible surface area (backbone atoms only — not comparable to full-atom values): 5099 Å² total; per-residue (Å²): 131,59,72,67,56,56,52,48,54,50,48,52,53,50,49,57,73,69,41,84,42,55,50,102,88,50,69,43,91,64,48,52,56,51,47,28,57,52,42,41,73,80,38,74,81,60,90,56,40,37,70,68,51,45,52,51,51,54,54,49,54,52,51,54,47,51,53,52,52,44,60,73,39,74,71,34,62,61,48,52,51,54,64,70,67,67,122

Radius of gyration: 16.8 Å; Cα contacts (8 Å, |Δi|>4): 48; chains: 1; bounding box: 50×25×37 Å

Nearest PDB structures (foldseek):
  7ung-assembly1_D7  TM=2.829E-01  e=7.975E+00  Homo sapiens